Protein AF-A0A922YPV9-F1 (afdb_monomer)

Structure (mmCIF, N/CA/C/O backbone):
data_AF-A0A922YPV9-F1
#
_entry.id   AF-A0A922YPV9-F1
#
loop_
_atom_site.group_PDB
_atom_site.id
_atom_site.type_symbol
_atom_site.label_atom_id
_atom_site.label_alt_id
_atom_site.label_comp_id
_atom_site.label_asym_id
_atom_site.label_entity_id
_atom_site.label_seq_id
_atom_site.pdbx_PDB_ins_code
_atom_site.Cartn_x
_atom_site.Cartn_y
_atom_site.Cartn_z
_atom_site.occupancy
_atom_site.B_iso_or_equiv
_atom_site.auth_seq_id
_atom_site.auth_comp_id
_atom_site.auth_asym_id
_atom_site.auth_atom_id
_atom_site.pdbx_PDB_model_num
ATOM 1 N N . TYR A 1 1 ? 26.109 -2.596 3.768 1.00 55.19 1 TYR A N 1
ATOM 2 C CA . TYR A 1 1 ? 25.178 -2.520 2.622 1.00 55.19 1 TYR A CA 1
ATOM 3 C C . TYR A 1 1 ? 23.691 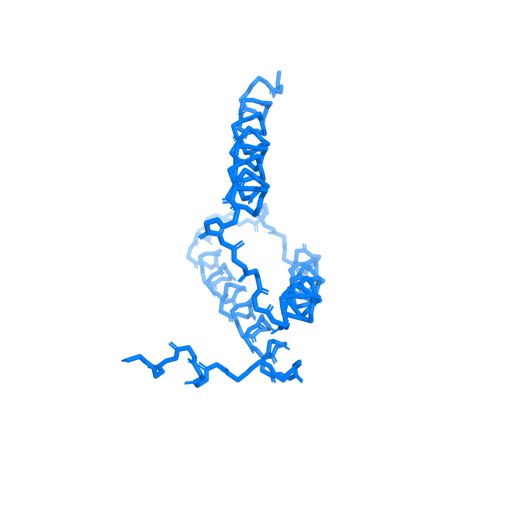-2.446 3.020 1.00 55.19 1 TYR A C 1
ATOM 5 O O . TYR A 1 1 ? 22.913 -1.919 2.245 1.00 55.19 1 TYR A O 1
ATOM 13 N N . PHE A 1 2 ? 23.276 -2.854 4.234 1.00 58.97 2 PHE A N 1
ATOM 14 C CA . PHE A 1 2 ? 21.876 -2.721 4.703 1.00 58.97 2 PHE A CA 1
ATOM 15 C C . PHE A 1 2 ? 21.575 -1.493 5.583 1.00 58.97 2 PHE A C 1
ATOM 17 O O . PHE A 1 2 ? 20.445 -1.336 6.027 1.00 58.97 2 PHE A O 1
ATOM 24 N N . ALA A 1 3 ? 22.547 -0.614 5.850 1.00 67.19 3 ALA A N 1
ATOM 25 C CA . ALA A 1 3 ? 22.402 0.449 6.853 1.00 67.19 3 ALA A CA 1
ATOM 26 C C . ALA A 1 3 ? 21.227 1.410 6.570 1.00 67.19 3 ALA A C 1
ATOM 28 O O . ALA A 1 3 ? 20.438 1.700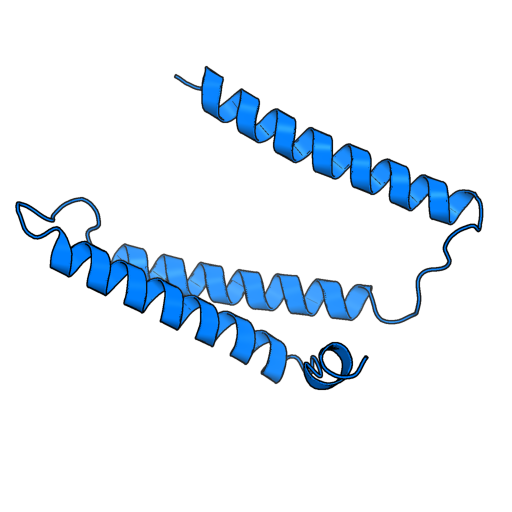 7.464 1.00 67.19 3 ALA A O 1
ATOM 29 N N . HIS A 1 4 ? 21.054 1.848 5.319 1.00 73.62 4 HIS A N 1
ATOM 30 C CA . HIS A 1 4 ? 19.966 2.762 4.950 1.00 73.62 4 HIS A CA 1
ATOM 31 C C . HIS A 1 4 ? 18.614 2.051 4.780 1.00 73.62 4 HIS A C 1
ATOM 33 O O . HIS A 1 4 ? 17.582 2.602 5.156 1.00 73.62 4 HIS A O 1
ATOM 39 N N . ALA A 1 5 ? 18.614 0.809 4.282 1.00 82.25 5 ALA A N 1
ATOM 40 C CA . ALA A 1 5 ? 17.402 -0.004 4.164 1.00 82.25 5 ALA A CA 1
ATOM 41 C C . ALA A 1 5 ? 16.840 -0.391 5.543 1.00 82.25 5 ALA A C 1
ATOM 43 O O . ALA A 1 5 ? 15.633 -0.320 5.763 1.00 82.25 5 ALA A O 1
ATOM 44 N N . GLY A 1 6 ? 17.719 -0.735 6.491 1.00 85.00 6 GLY A N 1
ATOM 45 C CA . GLY A 1 6 ? 17.352 -1.045 7.870 1.00 85.00 6 GLY A CA 1
ATOM 46 C C . GLY A 1 6 ? 16.771 0.162 8.603 1.00 85.00 6 GLY A C 1
ATOM 47 O O . GLY A 1 6 ? 15.774 0.018 9.303 1.00 85.00 6 GLY A O 1
ATOM 48 N N . LEU A 1 7 ? 17.328 1.359 8.386 1.00 89.00 7 LEU A N 1
ATOM 49 C CA . LEU A 1 7 ? 16.790 2.594 8.960 1.00 89.00 7 LEU A CA 1
ATOM 50 C C . LEU A 1 7 ? 15.391 2.919 8.411 1.00 89.00 7 LEU A C 1
ATOM 52 O O . LEU A 1 7 ? 14.485 3.203 9.191 1.00 89.00 7 LEU A O 1
ATOM 56 N N . ALA A 1 8 ? 15.182 2.813 7.094 1.00 90.12 8 ALA A N 1
ATOM 57 C CA . ALA A 1 8 ? 13.865 3.024 6.487 1.00 90.12 8 ALA A CA 1
ATOM 58 C C . ALA A 1 8 ? 12.822 2.014 6.999 1.00 90.12 8 ALA A C 1
ATOM 60 O O . ALA A 1 8 ? 11.705 2.396 7.355 1.00 90.12 8 ALA A O 1
ATOM 61 N N . LEU A 1 9 ? 13.203 0.736 7.101 1.00 90.56 9 LEU A N 1
ATOM 62 C CA . LEU A 1 9 ? 12.340 -0.315 7.639 1.00 90.56 9 LEU A CA 1
ATOM 63 C C . LEU A 1 9 ? 12.005 -0.069 9.118 1.00 90.56 9 LEU A C 1
ATOM 65 O O . LEU A 1 9 ? 10.847 -0.199 9.510 1.00 90.56 9 LEU A O 1
ATOM 69 N N . ALA A 1 10 ? 12.989 0.331 9.928 1.00 91.88 10 ALA A N 1
ATOM 70 C CA . ALA A 1 10 ? 12.792 0.633 11.343 1.00 91.88 10 ALA A CA 1
ATOM 71 C C . ALA A 1 10 ? 11.831 1.813 11.554 1.00 91.88 10 ALA A C 1
ATOM 73 O O . ALA A 1 10 ? 10.951 1.730 12.409 1.00 91.88 10 ALA A O 1
ATOM 74 N N . ILE A 1 11 ? 11.943 2.876 10.748 1.00 93.69 11 ILE A N 1
ATOM 75 C CA . ILE A 1 11 ? 11.011 4.016 10.789 1.00 93.69 11 ILE A CA 1
ATOM 76 C C . ILE A 1 11 ? 9.597 3.562 10.412 1.00 93.69 11 ILE A C 1
ATOM 78 O O . ILE A 1 11 ? 8.639 3.891 11.113 1.00 93.69 11 ILE A O 1
ATOM 82 N N . GLY A 1 12 ? 9.462 2.770 9.343 1.00 92.62 12 GLY A N 1
ATOM 83 C CA . GLY A 1 12 ? 8.170 2.236 8.910 1.00 92.62 12 GLY A CA 1
ATOM 84 C C . GLY A 1 12 ? 7.499 1.380 9.987 1.00 92.62 12 GLY A C 1
ATOM 85 O O . GLY A 1 12 ? 6.346 1.624 10.343 1.00 92.62 12 GLY A O 1
ATOM 86 N N . ILE A 1 13 ? 8.229 0.420 10.563 1.00 95.06 13 ILE A N 1
ATOM 87 C CA . ILE A 1 13 ? 7.720 -0.439 11.644 1.00 95.06 13 ILE A CA 1
ATOM 88 C C . ILE A 1 13 ? 7.399 0.392 12.890 1.00 95.06 13 ILE A C 1
ATOM 90 O O . ILE A 1 13 ? 6.335 0.210 13.481 1.00 95.06 13 ILE A O 1
ATOM 94 N N . GLY A 1 14 ? 8.264 1.336 13.267 1.00 95.62 14 GLY A N 1
ATOM 95 C CA . GLY A 1 14 ? 8.034 2.231 14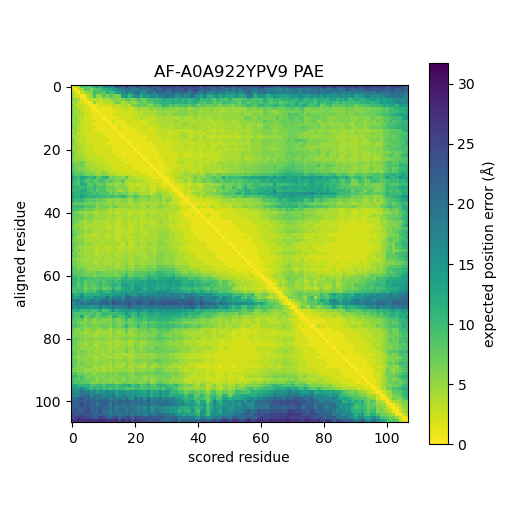.401 1.00 95.62 14 GLY A CA 1
ATOM 96 C C . GLY A 1 14 ? 6.744 3.042 14.254 1.00 95.62 14 GLY A C 1
ATOM 97 O O . GLY A 1 14 ? 5.956 3.119 15.197 1.00 95.62 14 GLY A O 1
ATOM 98 N N . ALA A 1 15 ? 6.471 3.569 13.057 1.00 95.81 15 ALA A N 1
ATOM 99 C CA . ALA A 1 15 ? 5.225 4.272 12.761 1.00 95.81 15 ALA A CA 1
ATOM 100 C C . ALA A 1 15 ? 3.994 3.356 12.878 1.00 95.81 15 ALA A C 1
ATOM 102 O O . ALA A 1 15 ? 2.988 3.761 13.464 1.00 95.81 15 ALA A O 1
ATOM 103 N N . MET A 1 16 ? 4.078 2.116 12.381 1.00 96.06 16 MET A N 1
ATOM 104 C CA . MET A 1 16 ? 2.990 1.136 12.492 1.00 96.06 16 MET A CA 1
ATOM 105 C C . MET A 1 16 ? 2.712 0.750 13.949 1.00 96.06 16 MET A C 1
ATOM 107 O O . MET A 1 16 ? 1.557 0.746 14.373 1.00 96.06 16 MET A O 1
ATOM 111 N N . VAL A 1 17 ? 3.757 0.482 14.736 1.00 96.62 17 VAL A N 1
ATOM 112 C CA . VAL A 1 17 ? 3.627 0.171 16.168 1.00 96.62 17 VAL A CA 1
ATOM 113 C C . VAL A 1 17 ? 3.019 1.352 16.921 1.00 96.62 17 VAL A C 1
ATOM 115 O O . VAL A 1 17 ? 2.080 1.162 17.692 1.00 96.62 17 VAL A O 1
ATOM 118 N N . ASN A 1 18 ? 3.490 2.574 16.666 1.00 97.31 18 ASN A N 1
ATOM 119 C CA . ASN A 1 18 ? 2.943 3.774 17.295 1.00 97.31 18 ASN A CA 1
ATOM 120 C C . ASN A 1 18 ? 1.452 3.969 16.968 1.00 97.31 18 ASN A C 1
ATOM 122 O O . ASN A 1 18 ? 0.643 4.184 17.870 1.00 97.31 18 ASN A O 1
ATOM 126 N N . ALA A 1 19 ? 1.068 3.835 15.695 1.00 95.75 19 ALA A N 1
ATOM 127 C CA . ALA A 1 19 ? -0.327 3.938 15.271 1.00 95.75 19 ALA A CA 1
ATOM 128 C C . ALA A 1 19 ? -1.216 2.862 15.923 1.00 95.75 19 ALA A C 1
ATOM 130 O O . ALA A 1 19 ? -2.321 3.168 16.375 1.00 95.75 19 ALA A O 1
ATOM 131 N N . LEU A 1 20 ? -0.724 1.622 16.030 1.00 95.31 20 LEU A N 1
ATOM 132 C CA . LEU A 1 20 ? -1.432 0.525 16.696 1.00 95.31 20 LEU A CA 1
ATOM 133 C C . LEU A 1 20 ? -1.609 0.778 18.195 1.00 95.31 20 LEU A C 1
ATOM 135 O O . LEU A 1 20 ? -2.714 0.619 18.712 1.00 95.31 20 LEU A O 1
ATOM 139 N N . LEU A 1 21 ? -0.553 1.198 18.897 1.00 96.56 21 LEU A N 1
ATOM 140 C CA . LEU A 1 21 ? -0.620 1.501 20.330 1.00 96.56 21 LEU A CA 1
ATOM 141 C C . LEU A 1 21 ? -1.585 2.652 20.620 1.00 96.56 21 LEU A C 1
ATOM 143 O O . LEU A 1 21 ? -2.371 2.562 21.566 1.00 96.56 21 LEU A O 1
ATOM 147 N N . LEU A 1 22 ? -1.572 3.698 19.787 1.00 96.56 22 LEU A N 1
ATOM 148 C CA . LEU A 1 22 ? -2.540 4.788 19.868 1.00 96.56 22 LEU A CA 1
ATOM 149 C C . LEU A 1 22 ? -3.964 4.266 19.672 1.00 96.56 22 LEU A C 1
ATOM 151 O O . LEU A 1 22 ? -4.805 4.480 20.541 1.00 96.56 22 LEU A O 1
ATOM 155 N N . LEU A 1 23 ? -4.230 3.526 18.593 1.00 93.44 23 LEU A N 1
ATOM 156 C CA . LEU A 1 23 ? -5.559 2.978 18.314 1.00 93.44 23 LEU A CA 1
ATOM 157 C C . LEU A 1 23 ? -6.072 2.104 19.469 1.00 93.44 23 LEU A C 1
ATOM 159 O O . LEU A 1 23 ? -7.196 2.289 19.937 1.00 93.44 23 LEU A O 1
ATOM 163 N N . VAL A 1 24 ? -5.234 1.198 19.980 1.00 94.81 24 VAL A N 1
ATOM 164 C CA . VAL A 1 24 ? -5.566 0.352 21.136 1.00 94.81 24 VAL A CA 1
ATOM 165 C C . VAL A 1 24 ? -5.832 1.205 22.379 1.00 94.81 24 VAL A C 1
ATOM 167 O O . VAL A 1 24 ? -6.783 0.938 23.11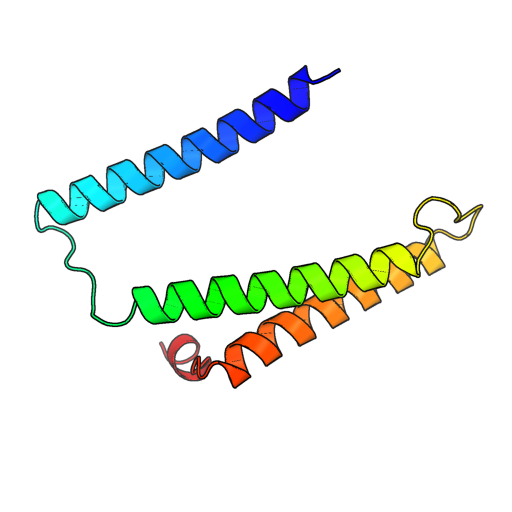3 1.00 94.81 24 VAL A O 1
ATOM 170 N N . GLY A 1 25 ? -5.030 2.245 22.611 1.00 95.88 25 GLY A N 1
ATOM 171 C CA . GLY A 1 25 ? -5.220 3.193 23.707 1.00 95.88 25 GLY A CA 1
ATOM 172 C C . GLY A 1 25 ? -6.553 3.941 23.627 1.00 95.88 25 GLY A C 1
ATOM 173 O O . GLY A 1 25 ? -7.246 4.037 24.640 1.00 95.88 25 GLY A O 1
ATOM 174 N N . LEU A 1 26 ? -6.946 4.420 22.443 1.00 95.75 26 LEU A N 1
ATOM 175 C CA . LEU A 1 26 ? -8.237 5.087 22.234 1.00 95.75 26 LEU A CA 1
ATOM 176 C C . LEU A 1 26 ? -9.418 4.141 22.494 1.00 95.75 26 LEU A C 1
ATOM 178 O O . LEU A 1 26 ? -10.373 4.538 23.165 1.00 95.75 26 LEU A O 1
ATOM 182 N N . ILE A 1 27 ? -9.334 2.895 22.016 1.00 94.38 27 ILE A N 1
ATOM 183 C CA . ILE A 1 27 ? -10.378 1.881 22.227 1.00 94.38 27 ILE A CA 1
ATOM 184 C C . ILE A 1 27 ? -10.500 1.539 23.714 1.00 94.38 27 ILE A C 1
ATOM 186 O O . ILE A 1 27 ? -11.596 1.560 24.269 1.00 94.38 27 ILE A O 1
ATOM 190 N N . ARG A 1 28 ? -9.374 1.275 24.393 1.00 93.25 28 ARG A N 1
ATOM 191 C CA . ARG A 1 28 ? -9.364 0.928 25.826 1.00 93.25 28 ARG A CA 1
ATOM 192 C C . ARG A 1 28 ? -9.887 2.050 26.717 1.00 93.25 28 ARG A C 1
ATOM 194 O O . ARG A 1 28 ? -10.477 1.770 27.753 1.00 93.25 28 ARG A O 1
ATOM 201 N N . ARG A 1 29 ? -9.665 3.307 26.329 1.00 93.56 29 ARG A N 1
ATOM 202 C CA . ARG A 1 29 ? -10.167 4.487 27.048 1.00 93.56 29 ARG A CA 1
ATOM 203 C C . ARG A 1 29 ? -11.626 4.819 26.715 1.00 93.56 29 ARG A C 1
ATOM 205 O O . ARG A 1 29 ? -12.142 5.793 27.247 1.00 93.56 29 ARG A O 1
ATOM 212 N N . GLY A 1 30 ? -12.271 4.070 25.816 1.00 90.44 30 GLY A N 1
ATOM 213 C CA . GLY A 1 30 ? -13.633 4.349 25.353 1.00 90.44 30 GLY A CA 1
ATOM 214 C C . GLY A 1 30 ? -13.765 5.623 24.510 1.00 90.44 30 GLY A C 1
ATOM 215 O O . GLY A 1 30 ? -14.874 5.999 24.152 1.00 90.44 30 GLY A O 1
ATOM 216 N N . ALA A 1 31 ? -12.651 6.280 24.165 1.00 92.25 31 ALA A N 1
ATOM 217 C CA . ALA A 1 31 ? -12.633 7.489 23.342 1.00 92.25 31 ALA A CA 1
ATOM 218 C C . ALA A 1 31 ? -12.911 7.194 21.856 1.00 92.25 31 ALA A C 1
ATOM 220 O O . ALA A 1 31 ? -13.205 8.105 21.086 1.00 92.25 31 ALA A O 1
ATOM 221 N N . TYR A 1 32 ? -12.807 5.925 21.448 1.00 88.81 32 TYR A N 1
ATOM 222 C CA . TYR A 1 32 ? -13.133 5.463 20.106 1.00 88.81 32 TYR A CA 1
ATOM 223 C C . TYR A 1 32 ? -13.854 4.117 20.152 1.00 88.81 32 TYR A C 1
ATOM 225 O O . TYR A 1 32 ? -13.342 3.146 20.710 1.00 88.81 32 TYR A O 1
ATOM 233 N N . THR A 1 33 ? -15.016 4.047 19.509 1.00 87.62 33 THR A N 1
ATOM 234 C CA . THR A 1 33 ? -15.766 2.811 19.288 1.00 87.62 33 THR A CA 1
ATOM 235 C C . THR A 1 33 ? -15.745 2.481 17.791 1.00 87.62 33 THR A C 1
ATOM 237 O O . THR A 1 33 ? -16.307 3.228 16.986 1.00 87.62 33 THR A O 1
ATOM 240 N N . PRO A 1 34 ? -15.065 1.397 17.369 1.00 84.94 34 PRO A N 1
ATOM 241 C CA . PRO A 1 34 ? -14.995 1.046 15.958 1.00 84.94 34 PRO A CA 1
ATOM 242 C C . PRO A 1 34 ? -16.388 0.692 15.440 1.00 84.94 34 PRO A C 1
ATOM 244 O O . PRO A 1 34 ? -17.090 -0.149 16.002 1.00 84.94 34 PRO A O 1
ATOM 247 N N . THR A 1 35 ? -16.785 1.330 14.345 1.00 86.12 35 THR A N 1
ATOM 248 C CA . THR A 1 35 ? -18.043 1.027 13.665 1.00 86.12 35 THR A CA 1
ATOM 249 C C . THR A 1 35 ? -18.007 -0.374 13.043 1.00 86.12 35 THR A C 1
ATOM 251 O O . THR A 1 35 ? -16.950 -0.870 12.651 1.00 86.12 35 THR A O 1
ATOM 254 N N . PRO A 1 36 ? -19.145 -1.067 12.915 1.00 83.62 36 PRO A N 1
ATOM 255 C CA . PRO A 1 36 ? -19.175 -2.333 12.192 1.00 83.62 36 PRO A CA 1
ATOM 256 C C . PRO A 1 36 ? -18.780 -2.116 10.718 1.00 83.62 36 PRO A C 1
ATOM 258 O O . PRO A 1 36 ? -19.208 -1.151 10.090 1.00 83.62 36 PRO A O 1
ATOM 261 N N . GLY A 1 37 ? -17.959 -3.014 10.160 1.00 85.31 37 GLY A N 1
ATOM 262 C CA . GLY A 1 37 ? -17.562 -2.994 8.740 1.00 85.31 37 GLY A CA 1
ATOM 263 C C . GLY A 1 37 ? -16.055 -2.910 8.464 1.00 85.31 37 GLY A C 1
ATOM 264 O O . GLY A 1 37 ? -15.629 -3.290 7.374 1.00 85.31 37 GLY A O 1
ATOM 265 N N . TRP A 1 38 ? -15.234 -2.519 9.447 1.00 86.31 38 TRP A N 1
ATOM 266 C CA . TRP A 1 38 ? -13.774 -2.396 9.277 1.00 86.31 38 TRP A CA 1
ATOM 267 C C . TRP A 1 38 ? -13.081 -3.692 8.840 1.00 86.31 38 TRP A C 1
ATOM 269 O O . TRP A 1 38 ? -12.175 -3.643 8.014 1.00 86.31 38 TRP A O 1
ATOM 279 N N . GLY A 1 39 ? -13.519 -4.854 9.336 1.00 87.69 39 GLY A N 1
ATOM 280 C CA . GLY A 1 39 ? -12.937 -6.143 8.938 1.00 87.69 39 GLY A CA 1
ATOM 281 C C . GLY A 1 39 ? -13.134 -6.447 7.450 1.00 87.69 39 GLY A C 1
ATOM 282 O O . GLY A 1 39 ? -12.182 -6.796 6.755 1.00 87.69 39 GLY A O 1
ATOM 283 N N . ARG A 1 40 ? -14.355 -6.242 6.934 1.00 87.56 40 ARG A N 1
ATOM 284 C CA . ARG A 1 40 ? -14.658 -6.410 5.504 1.00 87.56 40 ARG A CA 1
ATOM 285 C C . ARG A 1 40 ? -13.878 -5.404 4.658 1.00 87.56 40 ARG A C 1
ATOM 287 O O . ARG A 1 40 ? -13.286 -5.805 3.664 1.00 87.56 40 ARG A O 1
ATOM 294 N N . PHE A 1 41 ? -13.840 -4.140 5.081 1.00 86.38 41 PHE A N 1
ATOM 295 C CA . PHE A 1 41 ? -13.063 -3.093 4.415 1.00 86.38 41 PHE A CA 1
ATOM 296 C C . PHE A 1 41 ? -11.574 -3.459 4.329 1.00 86.38 41 PHE A C 1
ATOM 298 O O . PHE A 1 41 ? -10.988 -3.417 3.249 1.00 86.38 41 PHE A O 1
ATOM 305 N N . GLY A 1 42 ? -10.975 -3.896 5.441 1.00 90.06 42 GLY A N 1
ATOM 306 C CA . GLY A 1 42 ? -9.580 -4.333 5.480 1.00 90.06 42 GLY A CA 1
ATOM 307 C C . GLY A 1 42 ? -9.306 -5.499 4.529 1.00 90.06 42 GLY A C 1
ATOM 308 O O . GLY A 1 42 ? -8.343 -5.452 3.768 1.00 90.06 42 GLY A O 1
ATOM 309 N N . LEU A 1 43 ? -10.186 -6.506 4.500 1.00 90.62 43 LEU A N 1
ATOM 310 C CA . LEU A 1 43 ? -10.053 -7.647 3.590 1.00 90.62 43 LEU A CA 1
ATOM 311 C C . LEU A 1 43 ? -10.159 -7.229 2.116 1.00 90.62 43 LEU A C 1
ATOM 313 O O . LEU A 1 43 ? -9.367 -7.689 1.298 1.00 90.62 43 LEU A O 1
ATOM 317 N N . GLN A 1 44 ? -11.087 -6.331 1.777 1.00 90.06 44 GLN A N 1
ATOM 318 C CA . GLN A 1 44 ? -11.232 -5.792 0.420 1.00 90.06 44 GLN A CA 1
ATOM 319 C C . GLN A 1 44 ? -9.967 -5.046 -0.032 1.00 90.06 44 GLN A C 1
ATOM 321 O O . GLN A 1 44 ? -9.499 -5.257 -1.151 1.00 90.06 44 GLN A O 1
ATOM 326 N N . VAL A 1 45 ? -9.379 -4.227 0.847 1.00 90.81 45 VAL A N 1
ATOM 327 C CA . VAL A 1 45 ? -8.130 -3.499 0.567 1.00 90.81 45 VAL A CA 1
ATOM 328 C C . VAL A 1 45 ? -6.951 -4.458 0.394 1.00 90.81 45 VAL A C 1
ATOM 330 O O . VAL A 1 45 ? -6.187 -4.317 -0.562 1.00 90.81 45 VAL A O 1
ATOM 333 N N . VAL A 1 46 ? -6.807 -5.455 1.273 1.00 94.12 46 VAL A N 1
ATOM 334 C CA . VAL A 1 46 ? -5.747 -6.471 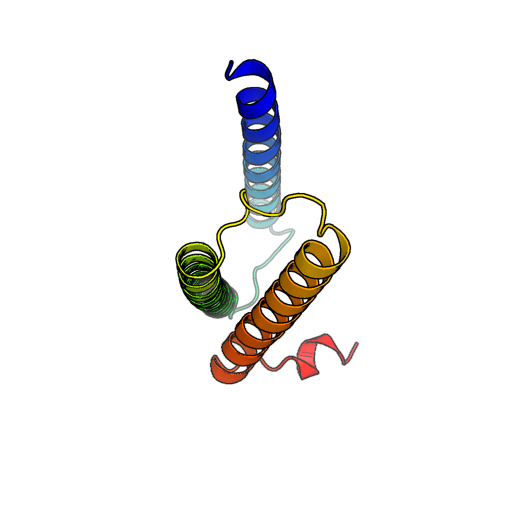1.157 1.00 94.12 46 VAL A CA 1
ATOM 335 C C . VAL A 1 46 ? -5.893 -7.265 -0.143 1.00 94.12 46 VAL A C 1
ATOM 337 O O . VAL A 1 46 ? -4.911 -7.428 -0.863 1.00 94.12 46 VAL A O 1
ATOM 340 N N . ALA A 1 47 ? -7.107 -7.697 -0.494 1.00 92.06 47 ALA A N 1
ATOM 341 C CA . ALA A 1 47 ? -7.366 -8.434 -1.730 1.00 92.06 47 ALA A CA 1
ATOM 342 C C . ALA A 1 47 ? -7.064 -7.596 -2.986 1.00 92.06 47 ALA A C 1
ATOM 344 O O . ALA A 1 47 ? -6.376 -8.068 -3.891 1.00 92.06 47 ALA A O 1
ATOM 345 N N . ALA A 1 48 ? -7.509 -6.335 -3.027 1.00 92.50 48 ALA A N 1
ATOM 346 C CA . ALA A 1 48 ? -7.189 -5.416 -4.121 1.00 92.50 48 ALA A CA 1
ATOM 347 C C . ALA A 1 48 ? -5.676 -5.153 -4.228 1.00 92.50 48 ALA A C 1
ATOM 349 O O . ALA A 1 48 ? -5.135 -5.091 -5.331 1.00 92.50 48 ALA A O 1
ATOM 350 N N . SER A 1 49 ? -4.980 -5.053 -3.091 1.00 93.75 49 SER A N 1
ATOM 351 C CA . SER A 1 49 ? -3.521 -4.874 -3.057 1.00 93.75 49 SER A CA 1
ATOM 352 C C . SER A 1 49 ? -2.781 -6.117 -3.554 1.00 93.75 49 SER A C 1
ATOM 354 O O . SER A 1 49 ? -1.779 -5.991 -4.253 1.00 93.75 49 SER A O 1
ATOM 356 N N . ALA A 1 50 ? -3.285 -7.316 -3.250 1.00 94.94 50 ALA A N 1
ATOM 357 C CA . ALA A 1 50 ? -2.733 -8.568 -3.760 1.00 94.94 50 ALA A CA 1
ATOM 358 C C . ALA A 1 50 ? -2.895 -8.683 -5.285 1.00 94.94 50 ALA A C 1
ATOM 360 O O . ALA A 1 50 ? -1.932 -9.009 -5.976 1.00 94.94 50 ALA A O 1
ATOM 361 N N . LEU A 1 51 ? -4.073 -8.348 -5.827 1.00 93.81 51 LEU A N 1
ATOM 362 C CA . LEU A 1 51 ? -4.300 -8.311 -7.279 1.00 93.81 51 LEU A CA 1
ATOM 363 C C . LEU A 1 51 ? -3.385 -7.301 -7.975 1.00 93.81 51 LEU A C 1
ATOM 365 O O . LEU A 1 51 ? -2.794 -7.604 -9.012 1.00 93.81 51 LEU A O 1
ATOM 369 N N . LEU A 1 52 ? -3.219 -6.122 -7.375 1.00 94.50 52 LEU A N 1
ATOM 370 C CA . LEU A 1 52 ? -2.273 -5.121 -7.851 1.00 94.50 52 LEU A CA 1
ATOM 371 C C . LEU A 1 52 ? -0.830 -5.655 -7.854 1.00 94.50 52 LEU A C 1
ATOM 373 O O . LEU A 1 52 ? -0.107 -5.455 -8.830 1.00 94.50 52 LEU A O 1
ATOM 377 N N . ALA A 1 53 ? -0.411 -6.353 -6.795 1.00 95.06 53 ALA A N 1
ATOM 378 C CA . ALA A 1 53 ? 0.919 -6.952 -6.722 1.00 95.06 53 ALA A CA 1
ATOM 379 C C . ALA A 1 53 ? 1.134 -7.992 -7.833 1.00 95.06 53 ALA A C 1
ATOM 381 O O . ALA A 1 53 ? 2.163 -7.952 -8.503 1.00 95.06 53 ALA A O 1
ATOM 382 N N . VAL A 1 54 ? 0.150 -8.863 -8.086 1.00 95.12 54 VAL A N 1
ATOM 383 C CA . VAL A 1 54 ? 0.198 -9.846 -9.184 1.00 95.12 54 VAL A CA 1
ATOM 384 C C . VAL A 1 54 ? 0.324 -9.153 -10.542 1.00 95.12 54 VAL A C 1
ATOM 386 O O . VAL A 1 54 ? 1.164 -9.545 -11.352 1.00 95.12 54 VAL A O 1
ATOM 389 N N . PHE A 1 55 ? -0.453 -8.093 -10.784 1.00 94.00 55 PHE A N 1
ATOM 390 C CA . PHE A 1 55 ? -0.352 -7.304 -12.014 1.00 94.00 55 PHE A CA 1
ATOM 391 C C . PHE A 1 55 ? 1.055 -6.715 -12.199 1.00 94.00 55 PHE A C 1
ATOM 393 O O . PHE A 1 55 ? 1.659 -6.879 -13.257 1.00 94.00 55 PHE A O 1
ATOM 400 N N . LEU A 1 56 ? 1.612 -6.078 -11.166 1.00 93.44 56 LEU A N 1
ATOM 401 C CA . LEU A 1 56 ? 2.952 -5.488 -11.238 1.00 93.44 56 LEU A CA 1
ATOM 402 C C . LEU A 1 56 ? 4.053 -6.547 -11.391 1.00 93.44 56 LEU A C 1
ATOM 404 O O . LEU A 1 56 ? 5.024 -6.313 -12.113 1.00 93.44 56 LEU A O 1
ATOM 408 N N . MET A 1 57 ? 3.891 -7.721 -10.773 1.00 93.75 57 MET A N 1
ATOM 409 C CA . MET A 1 57 ? 4.784 -8.862 -10.985 1.00 93.75 57 MET A CA 1
ATOM 410 C C . MET A 1 57 ? 4.759 -9.329 -12.448 1.00 93.75 57 MET A C 1
ATOM 412 O O . MET A 1 57 ? 5.814 -9.549 -13.036 1.00 93.75 57 MET A O 1
ATOM 416 N N . ALA A 1 58 ? 3.583 -9.400 -13.074 1.00 92.06 58 ALA A N 1
ATOM 417 C CA . ALA A 1 58 ? 3.471 -9.732 -14.494 1.00 92.06 58 ALA A CA 1
ATOM 418 C C . ALA A 1 58 ? 4.095 -8.652 -15.401 1.00 92.06 58 ALA A C 1
ATOM 420 O O . ALA A 1 58 ? 4.714 -8.965 -16.418 1.00 92.06 58 ALA A O 1
ATOM 421 N N . VAL A 1 59 ? 3.990 -7.371 -15.035 1.00 90.50 59 VAL A N 1
ATOM 422 C CA . VAL A 1 59 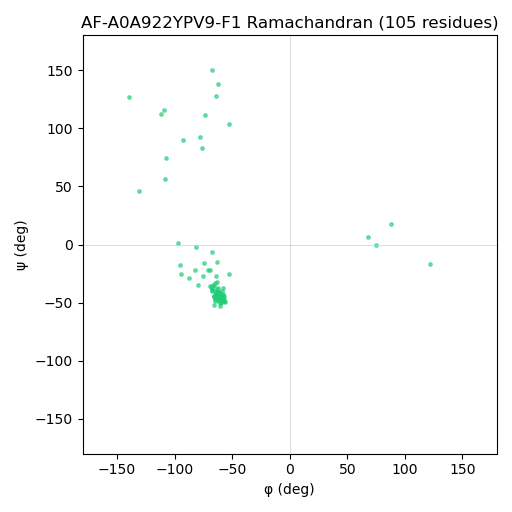? 4.645 -6.283 -15.781 1.00 90.50 59 VAL A CA 1
ATOM 423 C C . VAL A 1 59 ? 6.167 -6.395 -15.685 1.00 90.50 59 VAL A C 1
ATOM 425 O O . VAL A 1 59 ? 6.850 -6.280 -16.702 1.00 90.50 59 VAL A O 1
ATOM 428 N N . THR A 1 60 ? 6.720 -6.662 -14.497 1.00 89.00 60 THR A N 1
ATOM 429 C CA . THR A 1 60 ? 8.180 -6.764 -14.343 1.00 89.00 60 THR A CA 1
ATOM 430 C C . THR A 1 60 ? 8.787 -7.991 -15.020 1.00 89.00 60 THR A C 1
ATOM 432 O O . THR A 1 60 ? 9.979 -7.964 -15.306 1.00 89.00 60 THR A O 1
ATOM 435 N N . THR A 1 61 ? 8.013 -9.049 -15.288 1.00 88.31 61 THR A N 1
ATOM 436 C CA . THR A 1 61 ? 8.500 -10.196 -16.075 1.00 88.31 61 THR A CA 1
ATOM 437 C C . THR A 1 61 ? 8.571 -9.890 -17.569 1.00 88.31 61 THR A C 1
ATOM 439 O O . THR A 1 61 ? 9.383 -10.485 -18.266 1.00 88.31 61 THR A O 1
ATOM 442 N N . GLN A 1 62 ? 7.742 -8.962 -18.058 1.00 86.38 62 GLN A N 1
ATOM 443 C CA . GLN A 1 62 ? 7.671 -8.607 -19.481 1.00 86.38 62 GLN A CA 1
ATOM 444 C C . GLN A 1 62 ? 8.553 -7.407 -19.844 1.00 86.38 62 GLN A C 1
ATOM 446 O O . GLN A 1 62 ? 8.953 -7.259 -20.996 1.00 86.38 62 GLN A O 1
ATOM 451 N N . VAL A 1 63 ? 8.846 -6.531 -18.879 1.00 84.81 63 VAL A N 1
ATOM 452 C CA . VAL A 1 63 ? 9.626 -5.309 -19.097 1.00 84.81 63 VAL A CA 1
ATOM 453 C C . VAL A 1 63 ? 11.000 -5.448 -18.452 1.00 84.81 63 VAL A C 1
ATOM 455 O O . VAL A 1 63 ? 11.122 -5.500 -17.229 1.00 84.81 63 VAL A O 1
ATOM 458 N N . ASN A 1 64 ? 12.053 -5.431 -19.272 1.00 84.06 64 ASN A N 1
ATOM 459 C CA . ASN A 1 64 ? 13.421 -5.352 -18.772 1.00 84.06 64 ASN A CA 1
ATOM 460 C C . ASN A 1 64 ? 13.758 -3.908 -18.367 1.00 84.06 64 ASN A C 1
ATOM 462 O O . ASN A 1 64 ? 14.201 -3.101 -19.177 1.00 84.06 64 ASN A O 1
ATOM 466 N N . TRP A 1 65 ? 13.547 -3.578 -17.093 1.00 82.69 65 TRP A N 1
ATOM 467 C CA . TRP A 1 65 ? 13.757 -2.232 -16.542 1.00 82.69 65 TRP A CA 1
ATOM 468 C C . TRP A 1 65 ? 15.202 -1.716 -16.579 1.00 82.69 65 TRP A C 1
ATOM 470 O O . TRP A 1 65 ? 15.413 -0.515 -16.380 1.00 82.69 65 TRP A O 1
ATOM 480 N N . LEU A 1 66 ? 16.177 -2.601 -16.796 1.00 81.62 66 LEU A N 1
ATOM 481 C CA . LEU A 1 66 ? 17.604 -2.279 -16.785 1.00 81.62 66 LEU A CA 1
ATOM 482 C C . LEU A 1 66 ? 18.161 -1.997 -18.186 1.00 81.62 66 LEU A C 1
ATOM 484 O O . LEU A 1 66 ? 19.206 -1.365 -18.290 1.00 81.62 66 LEU A O 1
ATOM 488 N N . ASP A 1 67 ? 17.453 -2.405 -19.238 1.00 78.88 67 ASP A N 1
ATOM 489 C CA . ASP A 1 67 ? 17.939 -2.374 -20.618 1.00 78.88 67 ASP A CA 1
ATOM 490 C C . ASP A 1 67 ? 17.253 -1.261 -21.428 1.00 78.88 67 ASP A C 1
ATOM 492 O O . ASP A 1 67 ? 16.329 -1.476 -22.213 1.00 78.88 67 ASP A O 1
ATOM 496 N N . PHE A 1 68 ? 17.658 -0.018 -21.153 1.00 74.38 68 PHE A N 1
ATOM 497 C CA . PHE A 1 68 ? 17.115 1.191 -21.786 1.00 74.38 68 PHE A CA 1
ATOM 498 C C . PHE A 1 68 ? 18.230 2.119 -22.288 1.00 74.38 68 PHE A C 1
ATOM 500 O O . PHE A 1 68 ? 18.173 3.334 -22.066 1.00 74.38 68 PHE A O 1
ATOM 507 N N . ASP A 1 69 ? 19.237 1.566 -22.968 1.00 74.56 69 ASP A N 1
ATOM 508 C CA . ASP A 1 69 ? 20.383 2.312 -23.505 1.00 74.56 69 ASP A CA 1
ATOM 509 C C . ASP A 1 69 ? 19.936 3.510 -24.369 1.00 74.56 69 ASP A C 1
ATOM 511 O O . ASP A 1 69 ? 19.461 3.376 -25.498 1.00 74.56 69 ASP A O 1
ATOM 515 N N . GLY A 1 70 ? 20.033 4.717 -23.799 1.00 69.69 70 GLY A N 1
ATOM 516 C CA . GLY A 1 70 ? 19.715 5.989 -24.460 1.00 69.69 70 GLY A CA 1
ATOM 517 C C . GLY A 1 70 ? 18.224 6.310 -24.656 1.00 69.69 70 GLY A C 1
ATOM 518 O O . GLY A 1 70 ? 17.907 7.387 -25.161 1.00 69.69 70 GLY A O 1
ATOM 519 N N . ARG A 1 71 ? 17.287 5.446 -24.237 1.00 78.25 71 ARG A N 1
ATOM 520 C CA . ARG A 1 71 ? 15.831 5.633 -24.450 1.00 78.25 71 ARG A CA 1
ATOM 521 C C . ARG A 1 71 ? 15.078 5.981 -23.162 1.00 78.25 71 ARG A C 1
ATOM 523 O O . ARG A 1 71 ? 14.112 5.326 -22.770 1.00 78.25 71 ARG A O 1
ATOM 530 N N . ALA A 1 72 ? 15.494 7.055 -22.495 1.00 80.56 72 ALA A N 1
ATOM 531 C CA . ALA A 1 72 ? 14.868 7.498 -21.245 1.00 80.56 72 ALA A CA 1
ATOM 532 C C . ALA A 1 72 ? 13.364 7.809 -21.404 1.00 80.56 72 ALA A C 1
ATOM 534 O O . ALA A 1 72 ? 12.561 7.427 -20.555 1.00 80.56 72 ALA A O 1
ATOM 535 N N . LEU A 1 73 ? 12.965 8.429 -22.522 1.00 84.88 73 LEU A N 1
ATOM 536 C CA . LEU A 1 73 ? 11.560 8.754 -22.805 1.00 84.88 73 LEU A CA 1
ATOM 537 C C . LEU A 1 73 ? 10.672 7.508 -22.925 1.00 84.88 73 LEU A C 1
ATOM 539 O O . LEU A 1 73 ? 9.554 7.513 -22.415 1.00 84.88 73 LEU A O 1
ATOM 543 N N . SER A 1 74 ? 11.162 6.419 -23.531 1.00 82.75 74 SER A N 1
ATOM 544 C CA . SER A 1 74 ? 10.378 5.179 -23.615 1.00 82.75 74 SER A CA 1
ATOM 545 C C . SER A 1 74 ? 10.227 4.513 -22.250 1.00 82.75 74 SER A C 1
ATOM 547 O O . SER A 1 74 ? 9.159 3.986 -21.946 1.00 82.75 74 SER A O 1
ATOM 549 N N . ARG A 1 75 ? 11.257 4.585 -21.396 1.00 86.31 75 ARG A N 1
ATOM 550 C CA . ARG A 1 75 ? 11.181 4.091 -20.015 1.00 86.31 75 ARG A CA 1
ATOM 551 C C . ARG A 1 75 ? 10.151 4.868 -19.199 1.00 86.31 75 ARG A C 1
ATOM 553 O O . ARG A 1 75 ? 9.360 4.253 -18.489 1.00 86.31 75 ARG A O 1
ATOM 560 N N . VAL A 1 76 ? 10.132 6.197 -19.326 1.00 88.56 76 VAL A N 1
ATOM 561 C CA . VAL A 1 76 ? 9.120 7.046 -18.678 1.00 88.56 76 VAL A CA 1
ATOM 562 C C . VAL A 1 76 ? 7.725 6.686 -19.181 1.00 88.56 76 VAL A C 1
ATOM 564 O O . VAL A 1 76 ? 6.849 6.444 -18.360 1.00 88.56 76 VAL A O 1
ATOM 567 N N . GLY A 1 77 ? 7.529 6.551 -20.497 1.00 90.44 77 GLY A N 1
ATOM 568 C CA . GLY A 1 77 ? 6.237 6.153 -21.064 1.00 90.44 77 GLY A CA 1
ATOM 569 C C . GLY A 1 77 ? 5.733 4.807 -20.530 1.00 90.44 77 GLY A C 1
ATOM 570 O O . GLY A 1 77 ? 4.575 4.699 -20.128 1.00 90.44 77 GLY A O 1
ATOM 571 N N . LEU A 1 78 ? 6.610 3.801 -20.446 1.00 89.19 78 LEU A N 1
ATOM 572 C CA . LEU A 1 78 ? 6.275 2.489 -19.883 1.00 89.19 78 LEU A CA 1
ATOM 573 C C . LEU A 1 78 ? 5.990 2.547 -18.378 1.00 89.19 78 LEU A C 1
ATOM 575 O O . LEU A 1 78 ? 5.058 1.887 -17.915 1.00 89.19 78 LEU A O 1
ATOM 579 N N . LEU A 1 79 ? 6.739 3.347 -17.612 1.00 91.12 79 LEU A N 1
ATOM 580 C CA . LEU A 1 79 ? 6.445 3.581 -16.195 1.00 91.12 79 LEU A CA 1
ATOM 581 C C . LEU A 1 79 ? 5.079 4.244 -16.021 1.00 91.12 79 LEU A C 1
ATOM 583 O O . LEU A 1 79 ? 4.269 3.760 -15.234 1.00 91.12 79 LEU A O 1
ATOM 587 N N . THR A 1 80 ? 4.791 5.303 -16.778 1.00 93.31 80 THR A N 1
ATOM 588 C CA . THR A 1 80 ? 3.494 5.987 -16.741 1.00 93.31 80 THR A CA 1
ATOM 589 C C . THR A 1 80 ? 2.361 5.024 -17.082 1.00 93.31 80 THR A C 1
ATOM 591 O O . THR A 1 80 ? 1.380 4.965 -16.345 1.00 93.31 80 THR A O 1
ATOM 594 N N . LEU A 1 81 ? 2.511 4.210 -18.130 1.00 93.25 81 LEU A N 1
ATOM 595 C CA . LEU A 1 81 ? 1.511 3.207 -18.497 1.00 93.25 81 LEU A CA 1
ATOM 596 C C . LEU A 1 81 ? 1.316 2.158 -17.393 1.00 93.25 81 LEU A C 1
ATOM 598 O O . LEU A 1 81 ? 0.181 1.817 -17.067 1.00 93.25 81 LEU A O 1
ATOM 602 N N . SER A 1 82 ? 2.405 1.691 -16.780 1.00 92.50 82 SER A N 1
ATOM 603 C CA . SER A 1 82 ? 2.360 0.728 -15.672 1.00 92.50 82 SER A CA 1
ATOM 604 C C . SER A 1 82 ? 1.638 1.306 -14.453 1.00 92.50 82 SER A C 1
ATOM 606 O O . SER A 1 82 ? 0.822 0.619 -13.842 1.00 92.50 82 SER A O 1
ATOM 608 N N . ILE A 1 83 ? 1.881 2.581 -14.132 1.00 94.12 83 ILE A N 1
ATOM 609 C CA . ILE A 1 83 ? 1.199 3.298 -13.046 1.00 94.12 83 ILE A CA 1
ATOM 610 C C . ILE A 1 83 ? -0.291 3.455 -13.360 1.00 94.12 83 ILE A C 1
ATOM 612 O O . ILE A 1 83 ? -1.124 3.178 -12.501 1.00 94.12 83 ILE A O 1
ATOM 616 N N . LEU A 1 84 ? -0.652 3.851 -14.583 1.00 95.06 84 LEU A N 1
ATOM 617 C CA . LEU A 1 84 ? -2.057 3.971 -14.984 1.00 95.06 84 LEU A CA 1
ATOM 618 C C . LEU A 1 84 ? -2.779 2.617 -14.937 1.00 95.06 84 LEU A C 1
ATOM 620 O O . LEU A 1 84 ? -3.898 2.539 -14.429 1.00 95.06 84 LEU A O 1
ATOM 624 N N . GLY A 1 85 ? -2.126 1.545 -15.392 1.00 93.50 85 GLY A N 1
ATOM 625 C CA . GLY A 1 85 ? -2.638 0.179 -15.276 1.00 93.50 85 GLY A CA 1
ATOM 626 C C . GLY A 1 85 ? -2.822 -0.250 -13.820 1.00 93.50 85 GLY A C 1
ATOM 627 O O . GLY A 1 85 ? -3.873 -0.775 -13.463 1.00 93.50 85 GLY A O 1
ATOM 628 N N . ALA A 1 86 ? -1.852 0.051 -12.955 1.00 93.44 86 ALA A N 1
ATOM 629 C CA . ALA A 1 86 ? -1.928 -0.206 -11.519 1.00 93.44 86 ALA A CA 1
ATOM 630 C C . ALA A 1 86 ? -3.105 0.524 -10.855 1.00 93.44 86 ALA A C 1
ATOM 632 O O . ALA A 1 86 ? -3.879 -0.090 -10.117 1.00 93.44 86 ALA A O 1
ATOM 633 N N . VAL A 1 87 ? -3.276 1.816 -11.152 1.00 93.19 87 VAL A N 1
ATOM 634 C CA . VAL A 1 87 ? -4.421 2.616 -10.694 1.00 93.19 87 VAL A CA 1
ATOM 635 C C . VAL A 1 87 ? -5.723 1.947 -11.131 1.00 93.19 87 VAL A C 1
ATOM 637 O O . VAL A 1 87 ? -6.598 1.706 -10.299 1.00 93.19 87 VAL A O 1
ATOM 640 N N . LEU A 1 88 ? -5.835 1.580 -12.408 1.00 93.44 88 LEU A N 1
ATOM 641 C CA . LEU A 1 88 ? -7.032 0.942 -12.944 1.00 93.44 88 LEU A CA 1
ATOM 642 C C . LEU A 1 88 ? -7.329 -0.396 -12.248 1.00 93.44 88 LEU A C 1
ATOM 644 O O . LEU A 1 88 ? -8.438 -0.582 -11.754 1.00 93.44 88 LEU A O 1
ATOM 648 N N . VAL A 1 89 ? -6.345 -1.294 -12.137 1.00 92.62 89 VAL A N 1
ATOM 649 C CA . VAL A 1 89 ? -6.500 -2.600 -11.472 1.00 92.62 89 VAL A CA 1
ATOM 650 C C . VAL A 1 89 ? -6.942 -2.430 -10.022 1.00 92.62 89 VAL A C 1
ATOM 652 O O . VAL A 1 89 ? -7.870 -3.111 -9.583 1.00 92.62 89 VAL A O 1
ATOM 655 N N . TYR A 1 90 ? -6.327 -1.507 -9.285 1.00 90.69 90 TYR A N 1
ATOM 656 C CA . TYR A 1 90 ? -6.653 -1.283 -7.881 1.00 90.69 90 TYR A CA 1
ATOM 657 C C . TYR A 1 90 ? -8.078 -0.746 -7.703 1.00 90.69 90 TYR A C 1
ATOM 659 O O . TYR A 1 90 ? 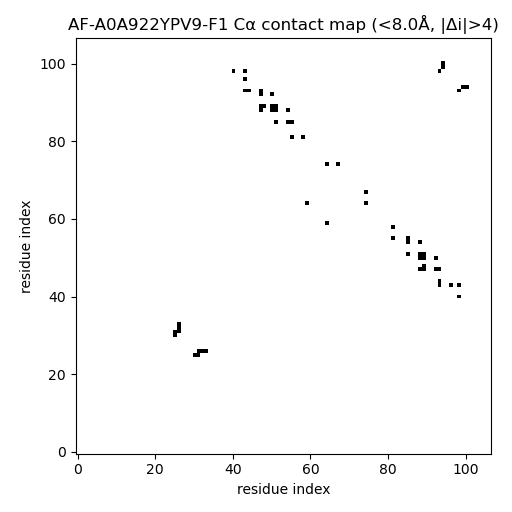-8.875 -1.337 -6.971 1.00 90.69 90 TYR A O 1
ATOM 667 N N . PHE A 1 91 ? -8.444 0.328 -8.409 1.00 89.25 91 PHE A N 1
ATOM 668 C CA . PHE A 1 91 ? -9.778 0.923 -8.280 1.00 89.25 91 PHE A CA 1
ATOM 669 C C . PHE A 1 91 ? -10.886 0.010 -8.808 1.00 89.25 91 PHE A C 1
ATOM 671 O O . PHE A 1 91 ? -11.940 -0.074 -8.178 1.00 89.25 91 PHE A O 1
ATOM 678 N N . VAL A 1 92 ? -10.653 -0.717 -9.905 1.00 89.81 92 VAL A N 1
ATOM 679 C CA . VAL A 1 92 ? -11.607 -1.714 -10.413 1.00 89.81 92 VAL A CA 1
ATOM 680 C C . VAL A 1 92 ? -11.780 -2.850 -9.407 1.00 89.81 92 VAL A C 1
ATOM 682 O O . VAL A 1 92 ? -12.912 -3.227 -9.117 1.00 89.81 92 VAL A O 1
ATOM 685 N N . SER A 1 93 ? -10.695 -3.348 -8.806 1.00 89.25 93 SER A N 1
ATOM 686 C CA . SER A 1 93 ? -10.773 -4.397 -7.779 1.00 89.25 93 SER A CA 1
ATOM 687 C C . SER A 1 93 ? -11.574 -3.939 -6.558 1.00 89.25 93 SER A C 1
ATOM 689 O O . SER A 1 93 ? -12.435 -4.672 -6.071 1.00 89.25 93 SER A O 1
ATOM 691 N N . LEU A 1 94 ? -11.354 -2.706 -6.089 1.00 87.06 94 LEU A N 1
ATOM 692 C CA . LEU A 1 94 ? -12.127 -2.138 -4.982 1.00 87.06 94 LEU A CA 1
ATOM 693 C C . LEU A 1 94 ? -13.610 -1.976 -5.349 1.00 87.06 94 LEU A C 1
ATOM 695 O O . LEU A 1 94 ? -14.472 -2.394 -4.573 1.00 87.06 94 LEU A O 1
ATOM 699 N N . LEU A 1 95 ? -13.914 -1.439 -6.535 1.00 85.25 95 LEU A N 1
ATOM 700 C CA . 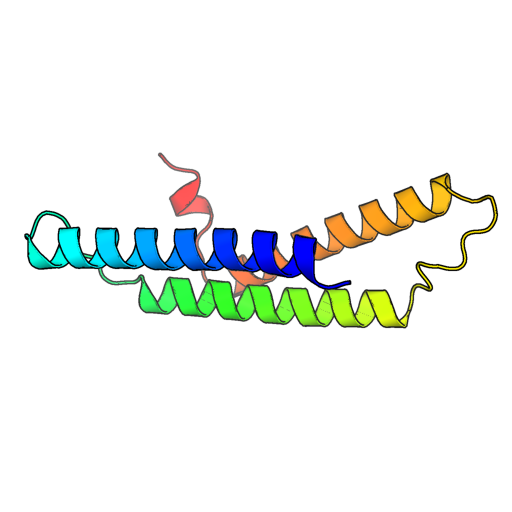LEU A 1 95 ? -15.283 -1.304 -7.043 1.00 85.25 95 LEU A CA 1
ATOM 701 C C . LEU A 1 95 ? -16.005 -2.658 -7.110 1.00 85.25 95 LEU A C 1
ATOM 703 O O . LEU A 1 95 ? -17.114 -2.784 -6.590 1.00 85.25 95 LEU A O 1
ATOM 707 N N . LEU A 1 96 ? -15.360 -3.680 -7.683 1.00 84.69 96 LEU A N 1
ATOM 708 C CA . LEU A 1 96 ? -15.905 -5.038 -7.790 1.00 84.69 96 LEU A CA 1
ATOM 709 C C . LEU A 1 96 ? -16.097 -5.701 -6.425 1.00 84.69 96 LEU A C 1
ATOM 711 O O . LEU A 1 96 ? -17.058 -6.439 -6.224 1.00 84.69 96 LEU A O 1
ATOM 715 N N . SER A 1 97 ? -15.228 -5.400 -5.459 1.00 82.25 97 SER A N 1
ATOM 716 C CA . SER A 1 97 ? -15.357 -5.912 -4.092 1.00 82.25 97 SER A CA 1
ATOM 717 C C . SER A 1 97 ? -16.576 -5.346 -3.340 1.00 82.25 97 SER A C 1
ATOM 719 O O . SER A 1 97 ? -16.886 -5.794 -2.230 1.00 82.25 97 SER A O 1
ATOM 721 N N . GLY A 1 98 ? -17.294 -4.387 -3.937 1.00 74.25 98 GLY A N 1
ATOM 722 C CA . GLY A 1 98 ? -18.482 -3.757 -3.369 1.00 74.25 98 GLY A CA 1
ATOM 723 C C . GLY A 1 98 ? -18.165 -2.546 -2.496 1.00 74.25 98 GLY A C 1
ATOM 724 O O . GLY A 1 98 ? -19.014 -2.134 -1.702 1.00 74.25 98 GLY A O 1
ATOM 725 N N . LEU A 1 99 ? -16.959 -1.972 -2.611 1.00 73.12 99 LEU A N 1
ATOM 726 C CA . LEU A 1 99 ? -16.660 -0.692 -1.980 1.00 73.12 99 LEU A CA 1
ATOM 727 C C . LEU A 1 99 ? -17.352 0.421 -2.748 1.00 73.12 99 LEU A C 1
ATOM 729 O O . LEU A 1 99 ? -17.012 0.756 -3.882 1.00 73.12 99 LEU A O 1
ATOM 733 N N . ASN A 1 100 ? -18.345 1.010 -2.096 1.00 66.31 100 ASN A N 1
ATOM 734 C CA . ASN A 1 100 ? -19.109 2.106 -2.650 1.00 66.31 100 ASN A CA 1
ATOM 735 C C . ASN A 1 100 ? -18.258 3.385 -2.569 1.00 66.31 100 ASN A C 1
ATOM 737 O O . ASN A 1 100 ? -18.391 4.167 -1.631 1.00 66.31 100 ASN A O 1
ATOM 741 N N . LEU A 1 101 ? -17.363 3.609 -3.543 1.00 59.28 101 LEU A N 1
ATOM 742 C CA . LEU A 1 101 ? -16.507 4.810 -3.621 1.00 59.28 101 LEU A CA 1
ATOM 743 C C . LEU A 1 101 ? -17.325 6.114 -3.527 1.00 59.28 101 LEU A C 1
ATOM 745 O O . LEU A 1 101 ? -16.834 7.132 -3.045 1.00 59.28 101 LEU A O 1
ATOM 749 N N . ARG A 1 102 ? -18.613 6.071 -3.900 1.00 56.72 102 ARG A N 1
ATOM 750 C CA . ARG A 1 102 ? -19.561 7.185 -3.740 1.00 56.72 102 ARG A CA 1
ATOM 751 C C . ARG A 1 102 ? -19.843 7.573 -2.284 1.00 56.72 102 ARG A C 1
ATOM 753 O O . ARG A 1 102 ? -20.146 8.738 -2.052 1.00 56.72 102 ARG A O 1
ATOM 760 N N . GLN A 1 103 ? -19.728 6.660 -1.316 1.00 59.62 103 GLN A N 1
ATOM 761 C CA . GLN A 1 103 ? -19.866 6.997 0.111 1.00 59.62 103 GLN A CA 1
ATOM 762 C C . GLN A 1 103 ? -18.681 7.816 0.640 1.00 59.62 103 GLN A C 1
ATOM 764 O O . GLN A 1 103 ? -18.840 8.527 1.623 1.00 59.62 103 GLN A O 1
ATOM 769 N N . PHE A 1 104 ? -17.518 7.758 -0.019 1.00 58.12 104 PHE A N 1
ATOM 770 C CA . PHE A 1 104 ? -16.351 8.570 0.342 1.00 58.12 104 PHE A CA 1
ATOM 771 C C . PHE A 1 104 ? -16.347 9.949 -0.330 1.00 58.12 104 PHE A C 1
ATOM 773 O O . PHE A 1 104 ? -15.805 10.893 0.234 1.00 58.12 104 PHE A O 1
ATOM 780 N N . VAL A 1 105 ? -16.959 10.077 -1.514 1.00 59.28 105 VAL A N 1
ATOM 781 C CA . VAL A 1 105 ? -17.022 11.344 -2.273 1.00 59.28 105 VAL A CA 1
ATOM 782 C C . VAL A 1 105 ? -18.142 12.268 -1.776 1.00 59.28 105 VAL A C 1
ATOM 784 O O . VAL A 1 105 ? -18.074 13.476 -1.975 1.00 59.28 105 VAL A O 1
ATOM 787 N N . ARG A 1 106 ? -19.162 11.731 -1.097 1.00 45.06 106 ARG A N 1
ATOM 788 C CA . ARG A 1 106 ? -20.201 12.534 -0.439 1.00 45.06 106 ARG A CA 1
ATOM 789 C C . ARG A 1 106 ? -19.816 12.790 1.022 1.00 45.06 106 ARG A C 1
ATOM 791 O O . ARG A 1 106 ? -20.169 12.010 1.904 1.00 45.06 106 ARG A O 1
ATOM 798 N N . LYS A 1 107 ? -19.102 13.886 1.259 1.00 44.31 107 LYS A N 1
ATOM 799 C CA . LYS A 1 107 ? -19.089 14.595 2.540 1.00 44.31 107 LYS A CA 1
ATOM 800 C C . LYS A 1 107 ? -19.551 16.020 2.302 1.00 44.31 107 LYS A C 1
ATOM 802 O O . LYS A 1 107 ? -19.052 16.615 1.325 1.00 44.31 107 LYS A O 1
#

Secondary structure (DSSP, 8-state):
--HHHHHHHHHHHHHHHHHHHHHHHHHHTTS--PPTTHHHHHHHHHHHHHHHHHHHHHHHHH--TT--TT-HHHHHHHHHHHHHHHHHHHHHHHHHTT--HHHHH--

Solvent-accessible surface area (backbone atoms only — not comparable to full-atom values): 6212 Å² total; per-residue (Å²): 137,56,70,69,59,50,51,53,50,50,52,54,51,50,52,53,51,51,52,48,52,50,53,52,49,33,42,76,69,66,78,42,78,88,67,93,58,57,69,61,53,52,51,43,52,52,52,22,49,50,53,33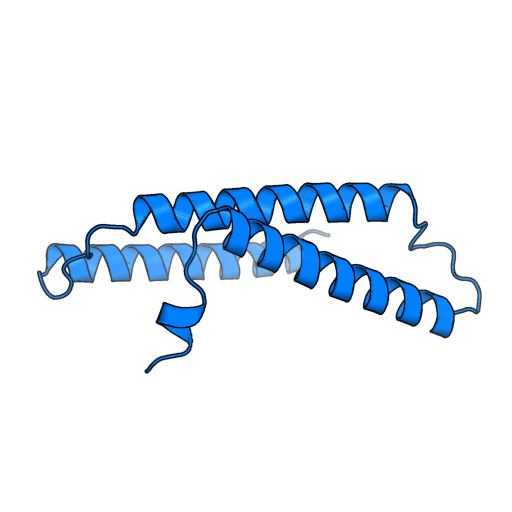,50,54,52,52,53,56,48,57,75,74,45,67,89,84,75,52,91,90,40,64,69,59,53,49,51,52,49,52,50,51,51,54,50,44,52,48,50,31,53,50,39,35,47,72,68,65,52,62,65,65,68,75,72,64,123

Mean predicted aligned error: 7.27 Å

Sequence (107 aa):
YFAHAGLALAIGIGAMVNALLLLVGLIRRGAYTPTPGWGRFGLQVVAASALLAVFLMAVTTQVNWLDFDGRALSRVGLLTLSILGAVLVYFVSLLLSGLNLRQFVRK

Foldseek 3Di:
DCPVVVVVVCVVVVVVVVVVVVVVVCVVVVVDDDDPDVVLVVVLQVVLVVQLVVLVVVLCVVDPLVPQVVPVVVSVVSVVVNVVVSVVSSVVSSVVSVNPVVVVVPD

Radius of gyration: 19.35 Å; Cα contacts (8 Å, |Δi|>4): 32; chains: 1; bounding box: 45×25×52 Å

pLDDT: mean 86.03, std 11.51, range [44.31, 97.31]